Protein AF-0000000069867842 (afdb_homodimer)

Foldseek 3Di:
DLCQQPPPDPPDDDDDDWDFADDDDPGGDIDDDDDDPSCVSVVDDPPWDWDWDDDPNDIDIGTPPPPVPCPD/DLCAQPPPDPPDDDDDDWDFADDDDPGGDIDDDDDDPSCVSNPDDPPWDWDWDDDPNDIDIGTPPPPVPCPD

Secondary structure (DSSP, 8-state):
----S-SSS--PPEEEE-EEPPSS-SSPPEEEEEESTHHHHHT--TT-EEEEEEETTEEEEEE---------/----S-SSS--PPEEEE-EEPPSS-SSPPEEEEEESTHHHHHT--TT-EEEEEEETTEEEEEE---------

InterPro domains:
  IPR014944 Toxin SymE-like [PF08845] (13-62)

pLDDT: mean 78.85, std 20.95, range [30.34, 96.75]

Organism: Enterococcus faecalis (strain ATCC 700802 / V583) (NCBI:txid226185)

Radius of gyration: 16.34 Å; Cα contacts (8 Å, |Δi|>4): 268; chains: 2; bounding box: 43×44×39 Å

Nearest PDB structures (foldseek):
  1mvf-assembly2_D  TM=7.068E-01  e=7.364E-01  Escherichia coli
  2mru-assembly1_B  TM=6.173E-01  e=4.992E-01  Escherichia coli K-12
  2mrn-assembly1_B  TM=5.827E-01  e=4.110E-01  Escherichia coli K-12
  1yfb-assembly1_A  TM=7.130E-01  e=1.824E+00  Bacillus subtilis
  2mru-assembly1_A  TM=5.720E-01  e=1.824E+00  Escherichia coli K-12

Solvent-accessible surface area (backbone atoms only — not comparable to full-atom values): 8480 Å² total; per-residue (Å²): 122,80,69,50,62,61,90,92,51,74,77,66,65,43,78,45,64,29,32,72,36,85,72,93,50,96,62,65,34,32,21,43,77,48,72,34,65,62,42,46,48,43,67,44,43,64,72,38,44,29,36,38,36,83,50,98,56,27,38,39,39,36,70,46,70,67,69,74,68,63,73,119,121,80,69,49,61,62,89,93,53,74,77,65,65,42,76,46,64,28,32,73,36,86,73,93,49,97,62,65,34,33,20,42,76,47,71,34,66,62,41,44,48,42,66,46,44,65,72,38,45,28,36,39,35,82,51,97,55,27,40,39,38,35,68,46,69,68,67,76,68,65,76,119

Sequence (144 aa):
MPAGCGKGGRMDNRKLTVCYGHGNYKQAPTQIVLQGKWLEQAGFSVGDKITVKCQQGQLTITKNETGNDSEKMPAGCGKGGRMDNRKLTVCYGHGNYKQAPTQIVLQGKWLEQAGFSVGDKITVKCQQGQLTITKNETGNDSEK

Structure (mmCIF, N/CA/C/O backbone):
data_AF-0000000069867842-model_v1
#
loop_
_entity.id
_entity.type
_entity.pdbx_description
1 polymer 'Toxin SymE-like domain-containing protein'
#
loop_
_atom_site.group_PDB
_atom_site.id
_atom_site.type_symbol
_atom_site.label_atom_id
_atom_site.label_alt_id
_atom_site.label_comp_id
_atom_site.label_asym_id
_atom_site.label_entity_id
_atom_site.label_seq_id
_atom_site.pdbx_PDB_ins_code
_atom_site.Cartn_x
_atom_site.Cartn_y
_atom_site.Cartn_z
_atom_site.occupancy
_atom_site.B_iso_or_equiv
_atom_site.auth_seq_id
_atom_site.auth_comp_id
_atom_site.auth_asym_id
_atom_site.auth_atom_id
_atom_site.pdbx_PDB_model_num
ATOM 1 N N . MET A 1 1 ? -6.648 -15.945 -19.766 1 33.66 1 MET A N 1
ATOM 2 C CA . MET A 1 1 ? -7.254 -14.641 -19.531 1 33.66 1 MET A CA 1
ATOM 3 C C . MET A 1 1 ? -6.934 -14.133 -18.125 1 33.66 1 MET A C 1
ATOM 5 O O . MET A 1 1 ? -6.906 -14.914 -17.172 1 33.66 1 MET A O 1
ATOM 9 N N . PRO A 1 2 ? -6.059 -13.234 -17.891 1 39.78 2 PRO A N 1
ATOM 10 C CA . PRO A 1 2 ? -5.84 -12.812 -16.5 1 39.78 2 PRO A CA 1
ATOM 11 C C . PRO A 1 2 ? -7.129 -12.773 -15.688 1 39.78 2 PRO A C 1
ATOM 13 O O . PRO A 1 2 ? -8.164 -12.305 -16.188 1 39.78 2 PRO A O 1
ATOM 16 N N . ALA A 1 3 ? -7.562 -13.828 -15.023 1 41.59 3 ALA A N 1
ATOM 17 C CA . ALA A 1 3 ? -8.781 -13.703 -14.227 1 41.59 3 ALA A CA 1
ATOM 18 C C . ALA A 1 3 ? -8.891 -12.312 -13.609 1 41.59 3 ALA A C 1
ATOM 20 O O . ALA A 1 3 ? -8.016 -11.883 -12.859 1 41.59 3 ALA A O 1
ATOM 21 N N . GLY A 1 4 ? -9.008 -11.219 -14.484 1 41.09 4 GLY A N 1
ATOM 22 C CA . GLY A 1 4 ? -9.328 -9.945 -13.867 1 41.09 4 GLY A CA 1
ATOM 23 C C . GLY A 1 4 ? -9.82 -10.07 -12.438 1 41.09 4 GLY A C 1
ATOM 24 O O . GLY A 1 4 ? -10.039 -11.188 -11.945 1 41.09 4 GLY A O 1
ATOM 25 N N . CYS A 1 5 ? -9.758 -8.953 -11.617 1 48.03 5 CYS A N 1
ATOM 26 C CA . CYS A 1 5 ? -10.516 -9.109 -10.375 1 48.03 5 CYS A CA 1
ATOM 27 C C . CYS A 1 5 ? -11.68 -10.078 -10.562 1 48.03 5 CYS A C 1
ATOM 29 O O . CYS A 1 5 ? -12.18 -10.25 -11.68 1 48.03 5 CYS A O 1
ATOM 31 N N . GLY A 1 6 ? -11.812 -11.281 -9.906 1 42.97 6 GLY A N 1
ATOM 32 C CA . GLY A 1 6 ? -12.844 -12.305 -9.992 1 42.97 6 GLY A CA 1
ATOM 33 C C . GLY A 1 6 ? -14.062 -11.852 -10.773 1 42.97 6 GLY A C 1
ATOM 34 O O . GLY A 1 6 ? -14.297 -10.656 -10.93 1 42.97 6 GLY A O 1
ATOM 35 N N . LYS A 1 7 ? -14.836 -12.711 -11.891 1 44.44 7 LYS A N 1
ATOM 36 C CA . LYS A 1 7 ? -16.141 -12.555 -12.539 1 44.44 7 LYS A CA 1
ATOM 37 C C . LYS A 1 7 ? -17.031 -11.617 -11.734 1 44.44 7 LYS A C 1
ATOM 39 O O . LYS A 1 7 ? -17.453 -10.578 -12.234 1 44.44 7 LYS A O 1
ATOM 44 N N . GLY A 1 8 ? -18.188 -12.125 -11.102 1 44.44 8 GLY A N 1
ATOM 45 C CA . GLY A 1 8 ? -19.297 -11.438 -10.453 1 44.44 8 GLY A CA 1
ATOM 46 C C . GLY A 1 8 ? -18.844 -10.406 -9.438 1 44.44 8 GLY A C 1
ATOM 47 O O . GLY A 1 8 ? -19.656 -9.867 -8.68 1 44.44 8 GLY A O 1
ATOM 48 N N . GLY A 1 9 ? -17.656 -10.438 -8.898 1 46.94 9 GLY A N 1
ATOM 49 C CA . GLY A 1 9 ? -17.297 -9.75 -7.668 1 46.94 9 GLY A CA 1
ATOM 50 C C . GLY A 1 9 ? -16.906 -8.305 -7.887 1 46.94 9 GLY A C 1
ATOM 51 O O . GLY A 1 9 ? -16.094 -8 -8.766 1 46.94 9 GLY A O 1
ATOM 52 N N . ARG A 1 10 ? -17.734 -7.41 -7.863 1 50.22 10 ARG A N 1
ATOM 53 C CA . ARG A 1 10 ? -17.531 -5.969 -7.801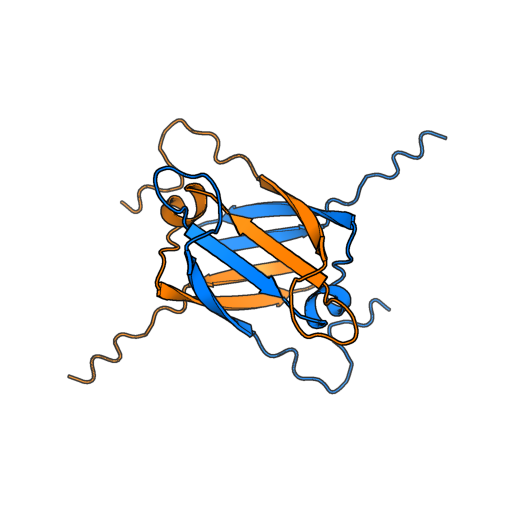 1 50.22 10 ARG A CA 1
ATOM 54 C C . ARG A 1 10 ? -16.188 -5.629 -7.18 1 50.22 10 ARG A C 1
ATOM 56 O O . ARG A 1 10 ? -15.906 -6.016 -6.039 1 50.22 10 ARG A O 1
ATOM 63 N N . MET A 1 11 ? -15.156 -5.719 -8.062 1 61.38 11 MET A N 1
ATOM 64 C CA . MET A 1 11 ? -13.883 -5.25 -7.52 1 61.38 11 MET A CA 1
ATOM 65 C C . MET A 1 11 ? -14.062 -3.934 -6.77 1 61.38 11 MET A C 1
ATOM 67 O O . MET A 1 11 ? -14.258 -2.885 -7.387 1 61.38 11 MET A O 1
ATOM 71 N N . ASP A 1 12 ? -14.672 -4.016 -5.629 1 73.81 12 ASP A N 1
ATOM 72 C CA . ASP A 1 12 ? -14.883 -2.828 -4.805 1 73.81 12 ASP A CA 1
ATOM 73 C C . ASP A 1 12 ? -13.562 -2.266 -4.297 1 73.81 12 ASP A C 1
ATOM 75 O O . ASP A 1 12 ? -12.602 -3.012 -4.098 1 73.81 12 ASP A O 1
ATOM 79 N N . ASN A 1 13 ? -13.352 -1.04 -4.559 1 87.75 13 ASN A N 1
ATOM 80 C CA . ASN A 1 13 ? -12.266 -0.28 -3.947 1 87.75 13 ASN A CA 1
ATOM 81 C C . ASN A 1 13 ? -12.203 -0.506 -2.439 1 87.75 13 ASN A C 1
ATOM 83 O O . ASN A 1 13 ? -13.234 -0.672 -1.788 1 87.75 13 ASN A O 1
ATOM 87 N N . ARG A 1 14 ? -11.039 -0.677 -2.066 1 91.62 14 ARG A N 1
ATOM 88 C CA . ARG A 1 14 ? -10.867 -0.848 -0.629 1 91.62 14 ARG A CA 1
ATOM 89 C C . ARG A 1 14 ? -10.5 0.474 0.039 1 91.62 14 ARG A C 1
ATOM 91 O O . ARG A 1 14 ? -9.734 1.265 -0.514 1 91.62 14 ARG A O 1
ATOM 98 N N . LYS A 1 15 ? -11.188 0.689 1.215 1 93.88 15 LYS A N 1
ATOM 99 C CA . LYS A 1 15 ? -10.867 1.872 2.008 1 93.88 15 LYS A CA 1
ATOM 100 C C . LYS A 1 15 ? -10.031 1.505 3.229 1 93.88 15 LYS A C 1
ATOM 102 O O . LYS A 1 15 ? -10.328 0.533 3.926 1 93.88 15 LYS A O 1
ATOM 107 N N . LEU A 1 16 ? -8.961 2.264 3.324 1 95.06 16 LEU A N 1
ATOM 108 C CA . LEU A 1 16 ? -8.047 2.035 4.445 1 95.06 16 LEU A CA 1
ATOM 109 C C . LEU A 1 16 ? -7.711 3.346 5.145 1 95.06 16 LEU A C 1
ATOM 111 O O . LEU A 1 16 ? -7.941 4.426 4.594 1 95.06 16 LEU A O 1
ATOM 115 N N . THR A 1 17 ? -7.32 3.182 6.434 1 96.38 17 THR A N 1
ATOM 116 C CA . THR A 1 17 ? -6.84 4.328 7.199 1 96.38 17 THR A CA 1
ATOM 117 C C . THR A 1 17 ? -5.328 4.254 7.395 1 96.38 17 THR A C 1
ATOM 119 O O . THR A 1 17 ? -4.797 3.211 7.781 1 96.38 17 THR A O 1
ATOM 122 N N . VAL A 1 18 ? -4.738 5.305 7.074 1 96.56 18 VAL A N 1
ATOM 123 C CA . VAL A 1 18 ? -3.299 5.387 7.289 1 96.56 18 VAL A CA 1
ATOM 124 C C . VAL A 1 18 ? -2.994 5.316 8.781 1 96.56 18 VAL A C 1
ATOM 126 O O . VAL A 1 18 ? -3.654 5.977 9.586 1 96.56 18 VAL A O 1
ATOM 129 N N . CYS A 1 19 ? -1.977 4.484 9.117 1 96.75 19 CYS A N 1
ATOM 130 C CA . CYS A 1 19 ? -1.651 4.273 10.523 1 96.75 19 CYS A CA 1
ATOM 131 C C . CYS A 1 19 ? -0.172 4.531 10.789 1 96.75 19 CYS A C 1
ATOM 133 O O . CYS A 1 19 ? 0.579 4.859 9.867 1 96.75 19 CYS A O 1
ATOM 135 N N . TYR A 1 20 ? 0.107 4.391 12.117 1 94.38 20 TYR A N 1
ATOM 136 C CA . TYR A 1 20 ? 1.505 4.492 12.523 1 94.38 20 TYR A CA 1
ATOM 137 C C . TYR A 1 20 ? 2.24 3.18 12.273 1 94.38 20 TYR A C 1
ATOM 139 O O . TYR A 1 20 ? 1.697 2.102 12.523 1 94.38 20 TYR A O 1
ATOM 147 N N . GLY A 1 21 ? 3.383 3.285 11.609 1 91.81 21 GLY A N 1
ATOM 148 C CA . GLY A 1 21 ? 4.223 2.104 11.492 1 91.81 21 GLY A CA 1
ATOM 149 C C . GLY A 1 21 ? 4.762 1.619 12.82 1 91.81 21 GLY A C 1
ATOM 150 O O . GLY A 1 21 ? 4.715 2.346 13.812 1 91.81 21 GLY A O 1
ATOM 151 N N . HIS A 1 22 ? 4.984 0.261 12.789 1 82.56 22 HIS A N 1
ATOM 152 C CA . HIS A 1 22 ? 5.59 -0.38 13.953 1 82.56 22 HIS A CA 1
ATOM 153 C C . HIS A 1 22 ? 7.086 -0.59 13.742 1 82.56 22 HIS A C 1
ATOM 155 O O . HIS A 1 22 ? 7.535 -0.833 12.625 1 82.56 22 HIS A O 1
ATOM 161 N N . GLY A 1 23 ? 7.887 -0.211 14.695 1 78.56 23 GLY A N 1
ATOM 162 C CA . GLY A 1 23 ? 9.32 -0.453 14.617 1 78.56 23 GLY A CA 1
ATOM 163 C C . GLY A 1 23 ? 10.109 0.339 15.633 1 78.56 23 GLY A C 1
ATOM 164 O O . GLY A 1 23 ? 9.547 0.863 16.594 1 78.56 23 GLY A O 1
ATOM 165 N N . ASN A 1 24 ? 11.43 0.201 15.32 1 79.56 24 ASN A N 1
ATOM 166 C CA . ASN A 1 24 ? 12.383 0.864 16.203 1 79.56 24 ASN A CA 1
ATOM 167 C C . ASN A 1 24 ? 12.672 2.289 15.75 1 79.56 24 ASN A C 1
ATOM 169 O O . ASN A 1 24 ? 13.836 2.688 15.648 1 79.56 24 ASN A O 1
ATOM 173 N N . TYR A 1 25 ? 11.594 2.883 15.312 1 75.62 25 TYR A N 1
ATOM 174 C CA . TYR A 1 25 ? 11.828 4.246 14.852 1 75.62 25 TYR A CA 1
ATOM 175 C C . TYR A 1 25 ? 11.664 5.246 15.984 1 75.62 25 TYR A C 1
ATOM 177 O O . TYR A 1 25 ? 10.914 5 16.938 1 75.62 25 TYR A O 1
ATOM 185 N N . LYS A 1 26 ? 12.594 6.266 16.094 1 82.31 26 LYS A N 1
ATOM 186 C CA . LYS A 1 26 ? 12.406 7.355 17.047 1 82.31 26 LYS A CA 1
ATOM 187 C C . LYS A 1 26 ? 10.992 7.93 16.938 1 82.31 26 LYS A C 1
ATOM 189 O O . LYS A 1 26 ? 10.336 8.156 17.969 1 82.31 26 LYS A O 1
ATOM 194 N N . GLN A 1 27 ? 10.57 8.211 15.789 1 86.38 27 GLN A N 1
ATOM 195 C CA . GLN A 1 27 ? 9.203 8.609 15.469 1 86.38 27 GLN A CA 1
ATOM 196 C C . GLN A 1 27 ? 8.531 7.586 14.562 1 86.38 27 GLN A C 1
ATOM 198 O O . GLN A 1 27 ? 9.109 7.16 13.562 1 86.38 27 GLN A O 1
ATOM 203 N N . ALA A 1 28 ? 7.449 7.086 15.125 1 88.12 28 ALA A N 1
ATOM 204 C CA . ALA A 1 28 ? 6.727 6.086 14.336 1 88.12 28 ALA A CA 1
ATOM 205 C C . ALA A 1 28 ? 6.406 6.617 12.938 1 88.12 28 ALA A C 1
ATOM 207 O O . ALA A 1 28 ? 5.746 7.652 12.797 1 88.12 28 ALA A O 1
ATOM 208 N N . PRO A 1 29 ? 6.938 6.027 11.938 1 90.5 29 PRO A N 1
ATOM 209 C CA . PRO A 1 29 ? 6.684 6.508 10.578 1 90.5 29 PRO A CA 1
ATOM 210 C C . PRO A 1 29 ? 5.258 6.227 10.109 1 90.5 29 PRO A C 1
ATOM 212 O O . PRO A 1 29 ? 4.543 5.441 10.734 1 90.5 29 PRO A O 1
ATOM 215 N N . THR A 1 30 ? 4.816 7.016 9.086 1 94.56 30 THR A N 1
ATOM 216 C CA . THR A 1 30 ? 3.541 6.758 8.43 1 94.56 30 THR A CA 1
ATOM 217 C C . THR A 1 30 ? 3.557 5.402 7.73 1 94.56 30 THR A C 1
ATOM 219 O O . THR A 1 30 ? 4.547 5.039 7.09 1 94.56 30 THR A O 1
ATOM 222 N N . GLN A 1 31 ? 2.451 4.645 7.953 1 95.44 31 GLN A N 1
ATOM 223 C CA . GLN A 1 31 ? 2.404 3.291 7.406 1 95.44 31 GLN A CA 1
ATOM 224 C C . GLN A 1 31 ? 1.063 3.016 6.734 1 95.44 31 GLN A C 1
ATOM 226 O O . GLN A 1 31 ? 0.01 3.371 7.27 1 95.44 31 GLN A O 1
ATOM 231 N N . ILE A 1 32 ? 1.08 2.41 5.543 1 96.5 32 ILE A N 1
ATOM 232 C CA . ILE A 1 32 ? -0.109 1.915 4.855 1 96.5 32 ILE A CA 1
ATOM 233 C C . ILE A 1 32 ? -0.024 0.398 4.707 1 96.5 32 ILE A C 1
ATOM 235 O O . ILE A 1 32 ? 0.923 -0.122 4.113 1 96.5 32 ILE A O 1
ATOM 239 N N . VAL A 1 33 ? -0.974 -0.299 5.227 1 95.19 33 VAL A N 1
ATOM 240 C CA . VAL A 1 33 ? -0.962 -1.758 5.195 1 95.19 33 VAL A CA 1
ATOM 241 C C . VAL A 1 33 ? -2.096 -2.268 4.309 1 95.19 33 VAL A C 1
ATOM 243 O O . VAL A 1 33 ? -3.271 -2.119 4.645 1 95.19 33 VAL A O 1
ATOM 246 N N . LEU A 1 34 ? -1.673 -2.83 3.184 1 95 34 LEU A N 1
ATOM 247 C CA . LEU A 1 34 ? -2.629 -3.508 2.314 1 95 34 LEU A CA 1
ATOM 248 C C . LEU A 1 34 ? -2.652 -5.004 2.598 1 95 34 LEU A C 1
ATOM 250 O O . LEU A 1 34 ? -1.639 -5.688 2.436 1 95 34 LEU A O 1
ATOM 254 N N . GLN A 1 35 ? -3.777 -5.434 3.133 1 93.12 35 GLN A N 1
ATOM 255 C CA . GLN A 1 35 ? -3.908 -6.84 3.496 1 93.12 35 GLN A CA 1
ATOM 256 C C . GLN A 1 35 ? -5.23 -7.418 2.998 1 93.12 35 GLN A C 1
ATOM 258 O O . GLN A 1 35 ? -6.297 -6.867 3.279 1 93.12 35 GLN A O 1
ATOM 263 N N . GLY A 1 36 ? -5.109 -8.461 2.236 1 90.75 36 GLY A N 1
ATOM 264 C CA . GLY A 1 36 ? -6.301 -9.141 1.742 1 90.75 36 GLY A CA 1
ATOM 265 C C . GLY A 1 36 ? -6.008 -10.117 0.618 1 90.75 36 GLY A C 1
ATOM 266 O O . GLY A 1 36 ? -4.965 -10.023 -0.036 1 90.75 36 GLY A O 1
ATOM 267 N N . LYS A 1 37 ? -6.914 -11 0.466 1 87.06 37 LYS A N 1
ATOM 268 C CA . LYS A 1 37 ? -6.789 -11.977 -0.613 1 87.06 37 LYS A CA 1
ATOM 269 C C . LYS A 1 37 ? -6.895 -11.305 -1.979 1 87.06 37 LYS A C 1
ATOM 271 O O . LYS A 1 37 ? -6.402 -11.836 -2.977 1 87.06 37 LYS A O 1
ATOM 276 N N . TRP A 1 38 ? -7.457 -10.133 -1.909 1 89.56 38 TRP A N 1
ATOM 277 C CA . TRP A 1 38 ? -7.656 -9.383 -3.145 1 89.56 38 TRP A CA 1
ATOM 278 C C . TRP A 1 38 ? -6.32 -9.008 -3.777 1 89.56 38 TRP A C 1
ATOM 280 O O . TRP A 1 38 ? -6.234 -8.82 -4.992 1 89.56 38 TRP A O 1
ATOM 290 N N . LEU A 1 39 ? -5.301 -8.945 -3.027 1 92.94 39 LEU A N 1
ATOM 291 C CA . LEU A 1 39 ? -3.971 -8.648 -3.553 1 92.94 39 LEU A CA 1
ATOM 292 C C . LEU A 1 39 ? -3.504 -9.75 -4.5 1 92.94 39 LEU A C 1
ATOM 294 O O . LEU A 1 39 ? -2.971 -9.461 -5.574 1 92.94 39 LEU A O 1
ATOM 298 N N . GLU A 1 40 ? -3.775 -10.984 -4.117 1 89.94 40 GLU A N 1
ATOM 299 C CA . GLU A 1 40 ? -3.43 -12.117 -4.969 1 89.94 40 GLU A CA 1
ATOM 300 C C . GLU A 1 40 ? -4.23 -12.102 -6.27 1 89.94 40 GLU A C 1
ATOM 302 O O . GLU A 1 40 ? -3.697 -12.414 -7.336 1 89.94 40 GLU A O 1
ATOM 307 N N . GLN A 1 41 ? -5.434 -11.695 -6.059 1 86.88 41 GLN A N 1
ATOM 308 C CA . GLN A 1 41 ? -6.293 -11.609 -7.23 1 86.88 41 GLN A CA 1
ATOM 309 C C . GLN A 1 41 ? -5.809 -10.531 -8.195 1 86.88 41 GLN A C 1
ATOM 311 O O . GLN A 1 41 ? -5.949 -10.672 -9.414 1 86.88 41 GLN A O 1
ATOM 316 N N . ALA A 1 42 ? -5.25 -9.477 -7.633 1 88.5 42 ALA A N 1
ATOM 317 C CA . ALA A 1 42 ? -4.688 -8.406 -8.445 1 88.5 42 ALA A CA 1
ATOM 318 C C . ALA A 1 42 ? -3.369 -8.836 -9.086 1 88.5 42 ALA A C 1
ATOM 320 O O . ALA A 1 42 ? -2.857 -8.164 -9.984 1 88.5 42 ALA A O 1
ATOM 321 N N . GLY A 1 43 ? -2.744 -9.891 -8.617 1 89.94 43 GLY A N 1
ATOM 322 C CA . GLY A 1 43 ? -1.51 -10.414 -9.188 1 89.94 43 GLY A CA 1
ATOM 323 C C . GLY A 1 43 ? -0.33 -10.312 -8.234 1 89.94 43 GLY A C 1
ATOM 324 O O . GLY A 1 43 ? 0.803 -10.617 -8.609 1 89.94 43 GLY A O 1
ATOM 325 N N . PHE A 1 44 ? -0.658 -9.898 -7.102 1 94.12 44 PHE A N 1
ATOM 326 C CA . PHE A 1 44 ? 0.403 -9.734 -6.117 1 94.12 44 PHE A CA 1
ATOM 327 C C . PHE A 1 44 ? 0.486 -10.961 -5.207 1 94.12 44 PHE A C 1
ATOM 329 O O . PHE A 1 44 ? -0.422 -11.211 -4.414 1 94.12 44 PHE A O 1
ATOM 336 N N . SER A 1 45 ? 1.534 -11.617 -5.301 1 93.06 45 SER A N 1
ATOM 337 C CA . SER A 1 45 ? 1.765 -12.797 -4.477 1 93.06 45 SER A CA 1
ATOM 338 C C . SER A 1 45 ? 2.934 -12.586 -3.52 1 93.06 45 SER A C 1
ATOM 340 O O . SER A 1 45 ? 3.836 -11.797 -3.801 1 93.06 45 SER A O 1
ATOM 342 N N . VAL A 1 46 ? 2.848 -13.312 -2.459 1 94.31 46 VAL A N 1
ATOM 343 C CA . VAL A 1 46 ? 3.914 -13.242 -1.467 1 94.31 46 VAL A CA 1
ATOM 344 C C . VAL A 1 46 ? 5.254 -13.57 -2.121 1 94.31 46 VAL A C 1
ATOM 346 O O . VAL A 1 46 ? 5.371 -14.57 -2.84 1 94.31 46 VAL A O 1
ATOM 349 N N . GLY A 1 47 ? 6.277 -12.766 -1.837 1 95.12 47 GLY A N 1
ATOM 350 C CA . GLY A 1 47 ? 7.594 -12.969 -2.424 1 95.12 47 GLY A CA 1
ATOM 351 C C . GLY A 1 47 ? 7.824 -12.148 -3.678 1 95.12 47 GLY A C 1
ATOM 352 O O . GLY A 1 47 ? 8.961 -12.023 -4.141 1 95.12 47 GLY A O 1
ATOM 353 N N . ASP A 1 48 ? 6.816 -11.57 -4.242 1 94.31 48 ASP A N 1
ATOM 354 C CA . ASP A 1 48 ? 6.922 -10.758 -5.449 1 94.31 48 ASP A CA 1
ATOM 355 C C . ASP A 1 48 ? 7.52 -9.383 -5.137 1 94.31 48 ASP A C 1
ATOM 357 O O . ASP A 1 48 ? 7.211 -8.789 -4.102 1 94.31 48 ASP A O 1
ATOM 361 N N . LYS A 1 49 ? 8.336 -8.992 -6.082 1 96.12 49 LYS A N 1
ATOM 362 C CA . LYS A 1 49 ? 8.867 -7.641 -5.973 1 96.12 49 LYS A CA 1
ATOM 363 C C . LYS A 1 49 ? 7.953 -6.629 -6.656 1 96.12 49 LYS A C 1
ATOM 365 O O . LYS A 1 49 ? 7.527 -6.84 -7.797 1 96.12 49 LYS A O 1
ATOM 370 N N . ILE A 1 50 ? 7.695 -5.594 -5.859 1 96.06 50 ILE A N 1
ATOM 371 C CA . ILE A 1 50 ? 6.812 -4.57 -6.41 1 96.06 50 ILE A CA 1
ATOM 372 C C . ILE A 1 50 ? 7.492 -3.205 -6.336 1 96.06 50 ILE A C 1
ATOM 374 O O . ILE A 1 50 ? 8.359 -2.982 -5.492 1 96.06 50 ILE A O 1
ATOM 378 N N . THR A 1 51 ? 7.113 -2.363 -7.27 1 95.25 51 THR A N 1
ATOM 379 C CA . THR A 1 51 ? 7.602 -0.99 -7.324 1 95.25 51 THR A CA 1
ATOM 380 C C . THR A 1 51 ? 6.484 -0.006 -6.984 1 95.25 51 THR A C 1
ATOM 382 O O . THR A 1 51 ? 5.383 -0.099 -7.523 1 95.25 51 THR A O 1
ATOM 385 N N . VAL A 1 52 ? 6.758 0.872 -5.984 1 95.38 52 VAL A N 1
ATOM 386 C CA . VAL A 1 52 ? 5.793 1.888 -5.578 1 95.38 52 VAL A CA 1
ATOM 387 C C . VAL A 1 52 ? 6.215 3.25 -6.121 1 95.38 52 VAL A C 1
ATOM 389 O O . VAL A 1 52 ? 7.32 3.721 -5.844 1 95.38 52 VAL A O 1
ATOM 392 N N . LYS A 1 53 ? 5.312 3.846 -6.953 1 92.44 53 LYS A N 1
ATOM 393 C CA . LYS A 1 53 ? 5.559 5.156 -7.543 1 92.44 53 LYS A CA 1
ATOM 394 C C . LYS A 1 53 ? 4.602 6.203 -6.977 1 92.44 53 LYS A C 1
ATOM 396 O O . LYS A 1 53 ? 3.414 5.93 -6.793 1 92.44 53 LYS A O 1
ATOM 401 N N . CYS A 1 54 ? 5.176 7.281 -6.625 1 90.06 54 CYS A N 1
ATOM 402 C CA . CYS A 1 54 ? 4.359 8.414 -6.195 1 90.06 54 CYS A CA 1
ATOM 403 C C . CYS A 1 54 ? 4.109 9.375 -7.348 1 90.06 54 CYS A C 1
ATOM 405 O O . CYS A 1 54 ? 5.059 9.922 -7.922 1 90.06 54 CYS A O 1
ATOM 407 N N . GLN A 1 55 ? 2.777 9.469 -7.77 1 83.62 55 GLN A N 1
ATOM 408 C CA . GLN A 1 55 ? 2.412 10.367 -8.859 1 83.62 55 GLN A CA 1
ATOM 409 C C . GLN A 1 55 ? 1.354 11.367 -8.414 1 83.62 55 GLN A C 1
ATOM 411 O O . GLN A 1 55 ? 0.219 10.992 -8.117 1 83.62 55 GLN A O 1
ATOM 416 N N . GLN A 1 56 ? 1.716 12.617 -8.477 1 81.19 56 GLN A N 1
ATOM 417 C CA . GLN A 1 56 ? 0.765 13.695 -8.211 1 81.19 56 GLN A CA 1
ATOM 418 C C . GLN A 1 56 ? -0.046 13.414 -6.949 1 81.19 56 GLN A C 1
ATOM 420 O O . GLN A 1 56 ? -1.273 13.523 -6.957 1 81.19 56 GLN A O 1
ATOM 425 N N . GLY A 1 57 ? 0.462 12.875 -5.941 1 83.5 57 GLY A N 1
ATOM 426 C CA . GLY A 1 57 ? -0.216 12.672 -4.672 1 83.5 57 GLY A CA 1
ATOM 427 C C . GLY A 1 57 ? -0.919 11.328 -4.582 1 83.5 57 GLY A C 1
ATOM 428 O O . GLY A 1 57 ? -1.778 11.133 -3.721 1 83.5 57 GLY A O 1
ATOM 429 N N . GLN A 1 58 ? -0.705 10.523 -5.578 1 91.94 58 GLN A N 1
ATOM 430 C CA . GLN A 1 58 ? -1.251 9.164 -5.598 1 91.94 58 GLN A CA 1
ATOM 431 C C . GLN A 1 58 ? -0.137 8.125 -5.645 1 91.94 58 GLN A C 1
ATOM 433 O O . GLN A 1 58 ? 0.93 8.375 -6.211 1 91.94 58 GLN A O 1
ATOM 438 N N . LEU A 1 59 ? -0.391 6.965 -5.02 1 95.25 59 LEU A N 1
ATOM 439 C CA . LEU A 1 59 ? 0.576 5.871 -5.059 1 95.25 59 LEU A CA 1
ATOM 440 C C . LEU A 1 59 ? 0.156 4.809 -6.066 1 95.25 59 LEU A C 1
ATOM 442 O O . LEU A 1 59 ? -0.994 4.363 -6.062 1 95.25 59 LEU A O 1
ATOM 446 N N . THR A 1 60 ? 1.106 4.531 -6.949 1 95 60 THR A N 1
ATOM 447 C CA . THR A 1 60 ? 0.895 3.457 -7.914 1 95 60 THR A CA 1
ATOM 448 C C . THR A 1 60 ? 1.805 2.27 -7.605 1 95 60 THR A C 1
ATOM 450 O O . THR A 1 60 ? 3.031 2.4 -7.625 1 95 60 THR A O 1
ATOM 453 N N . ILE A 1 61 ? 1.217 1.139 -7.328 1 95.81 61 ILE A N 1
ATOM 454 C CA . ILE A 1 61 ? 1.98 -0.065 -7.016 1 95.81 61 ILE A CA 1
ATOM 455 C C . ILE A 1 61 ? 1.914 -1.036 -8.195 1 95.81 61 ILE A C 1
ATOM 457 O O . ILE A 1 61 ? 0.827 -1.407 -8.641 1 95.81 61 ILE A O 1
ATOM 461 N N . THR A 1 62 ? 3.143 -1.395 -8.734 1 94.75 62 THR A N 1
ATOM 462 C CA . THR A 1 62 ? 3.238 -2.318 -9.859 1 94.75 62 THR A CA 1
ATOM 463 C C . THR A 1 62 ? 4.215 -3.449 -9.547 1 94.75 62 THR A C 1
ATOM 465 O O . THR A 1 62 ? 5.16 -3.266 -8.781 1 94.75 62 THR A O 1
ATOM 468 N N . LYS A 1 63 ? 3.871 -4.598 -10.117 1 92.38 63 LYS A N 1
ATOM 469 C CA . LYS A 1 63 ? 4.777 -5.734 -9.969 1 92.38 63 LYS A CA 1
ATOM 470 C C . LYS A 1 63 ? 6.043 -5.539 -10.789 1 92.38 63 LYS A C 1
ATOM 472 O O . LYS A 1 63 ? 5.98 -5.109 -11.945 1 92.38 63 LYS A O 1
ATOM 477 N N . ASN A 1 64 ? 7.168 -5.723 -10.016 1 88.81 64 ASN A N 1
ATOM 478 C CA . ASN A 1 64 ? 8.43 -5.652 -10.742 1 88.81 64 ASN A CA 1
ATOM 479 C C . ASN A 1 64 ? 8.641 -6.875 -11.625 1 88.81 64 ASN A C 1
ATOM 481 O O . ASN A 1 64 ? 8.656 -8.008 -11.133 1 88.81 64 ASN A O 1
ATOM 485 N N . GLU A 1 65 ? 8.102 -6.898 -12.758 1 70.94 65 GLU A N 1
ATOM 486 C CA . GLU A 1 65 ? 8.375 -8.031 -13.641 1 70.94 65 GLU A CA 1
ATOM 487 C C . GLU A 1 65 ? 9.867 -8.367 -13.656 1 70.94 65 GLU A C 1
ATOM 489 O O . GLU A 1 65 ? 10.711 -7.473 -13.75 1 70.94 65 GLU A O 1
ATOM 494 N N . THR A 1 66 ? 10.25 -9.047 -12.516 1 60.66 66 THR A N 1
ATOM 495 C CA . THR A 1 66 ? 11.617 -9.523 -12.711 1 60.66 66 THR A CA 1
ATOM 496 C C . THR A 1 66 ? 11.859 -9.883 -14.18 1 60.66 66 THR A C 1
ATOM 498 O O . THR A 1 66 ? 11.047 -10.594 -14.789 1 60.66 66 THR A O 1
ATOM 501 N N . GLY A 1 67 ? 12.172 -9.023 -15.008 1 50.28 67 GLY A N 1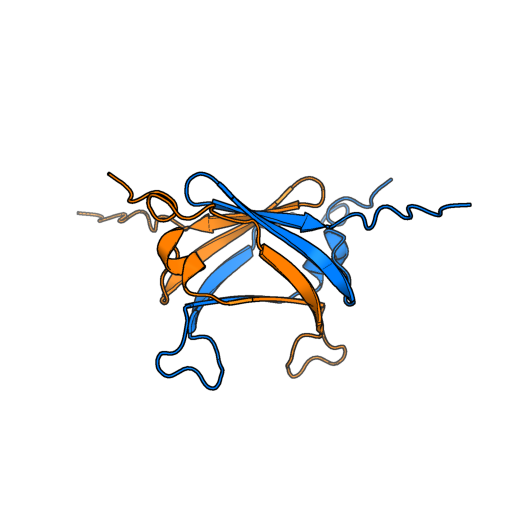
ATOM 502 C CA . GLY A 1 67 ? 12.75 -9.57 -16.234 1 50.28 67 GLY A CA 1
ATOM 503 C C . GLY A 1 67 ? 13.359 -10.945 -16.031 1 50.28 67 GLY A C 1
ATOM 504 O O . GLY A 1 67 ? 14.211 -11.141 -15.164 1 50.28 67 GLY A O 1
ATOM 505 N N . ASN A 1 68 ? 12.633 -12.055 -15.844 1 44.25 68 ASN A N 1
ATOM 506 C CA . ASN A 1 68 ? 13.438 -13.172 -16.312 1 44.25 68 ASN A CA 1
ATOM 507 C C . ASN A 1 68 ? 14.414 -12.742 -17.406 1 44.25 68 ASN A C 1
ATOM 509 O O . ASN A 1 68 ? 14.016 -12.555 -18.562 1 44.25 68 ASN A O 1
ATOM 513 N N . ASP A 1 69 ? 15.219 -11.742 -17.281 1 42.22 69 ASP A N 1
ATOM 514 C CA . ASP A 1 69 ? 16.422 -11.992 -18.094 1 42.22 69 ASP A CA 1
ATOM 515 C C . ASP A 1 69 ? 16.844 -13.453 -18 1 42.22 69 ASP A C 1
ATOM 517 O O . ASP A 1 69 ? 17.453 -13.867 -17.016 1 42.22 69 ASP A O 1
ATOM 521 N N . SER A 1 70 ? 16.016 -14.375 -17.969 1 39.91 70 SER A N 1
ATOM 522 C CA . SER A 1 70 ? 16.531 -15.633 -18.484 1 39.91 70 SER A CA 1
ATOM 523 C C . SER A 1 70 ? 17.672 -15.398 -19.453 1 39.91 70 SER A C 1
ATOM 525 O O . SER A 1 70 ? 17.453 -14.969 -20.594 1 39.91 70 SER A O 1
ATOM 527 N N . GLU A 1 71 ? 18.609 -14.641 -19.078 1 38.91 71 GLU A N 1
ATOM 528 C CA . GLU A 1 71 ? 19.812 -14.984 -19.844 1 38.91 71 GLU A CA 1
ATOM 529 C C . GLU A 1 71 ? 19.875 -16.484 -20.125 1 38.91 71 GLU A C 1
ATOM 531 O O . GLU A 1 71 ? 20 -17.281 -19.188 1 38.91 71 GLU A O 1
ATOM 536 N N . LYS A 1 72 ? 19.094 -16.984 -20.969 1 30.86 72 LYS A N 1
ATOM 537 C CA . LYS A 1 72 ? 19.656 -18.109 -21.703 1 30.86 72 LYS A CA 1
ATOM 538 C C . LYS A 1 72 ? 21.109 -17.828 -22.078 1 30.86 72 LYS A C 1
ATOM 540 O O . LYS A 1 72 ? 21.438 -16.766 -22.609 1 30.86 72 LYS A O 1
ATOM 545 N N . MET B 1 1 ? 2.15 25.812 -2.688 1 32.47 1 MET B N 1
ATOM 546 C CA . MET B 1 1 ? 2.635 24.891 -3.707 1 32.47 1 MET B CA 1
ATOM 547 C C . MET B 1 1 ? 2.736 23.469 -3.152 1 32.47 1 MET B C 1
ATOM 549 O O . MET B 1 1 ? 3.148 23.281 -2.006 1 32.47 1 MET B O 1
ATOM 553 N N . PRO B 1 2 ? 1.861 22.578 -3.361 1 38.78 2 PRO B N 1
ATOM 554 C CA . PRO B 1 2 ? 2.059 21.25 -2.805 1 38.78 2 PRO B CA 1
ATOM 555 C C . PRO B 1 2 ? 3.523 20.812 -2.811 1 38.78 2 PRO B C 1
ATOM 557 O O . PRO B 1 2 ? 4.223 21.016 -3.809 1 38.78 2 PRO B O 1
ATOM 560 N N . ALA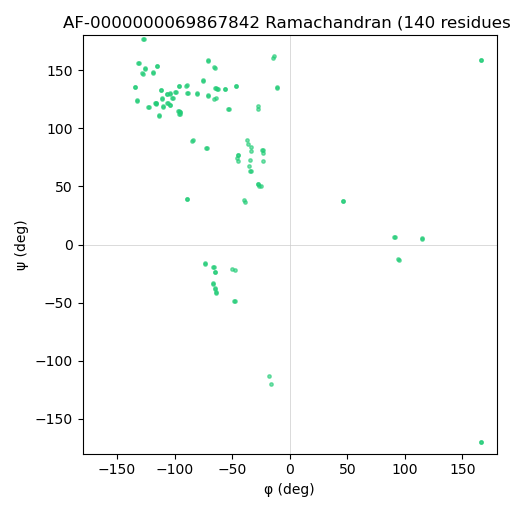 B 1 3 ? 4.34 21.125 -1.82 1 40.5 3 ALA B N 1
ATOM 561 C CA . ALA B 1 3 ? 5.723 20.641 -1.872 1 40.5 3 ALA B CA 1
ATOM 562 C C . ALA B 1 3 ? 5.805 19.281 -2.541 1 40.5 3 ALA B C 1
ATOM 564 O O . ALA B 1 3 ? 5.176 18.312 -2.086 1 40.5 3 ALA B O 1
ATOM 565 N N . GLY B 1 4 ? 5.418 19.188 -3.895 1 40.62 4 GLY B N 1
ATOM 566 C CA . GLY B 1 4 ? 5.707 17.938 -4.57 1 40.62 4 GLY B CA 1
ATOM 567 C C . GLY B 1 4 ? 6.668 17.047 -3.801 1 40.62 4 GLY B C 1
ATOM 568 O O . GLY B 1 4 ? 7.238 17.484 -2.795 1 40.62 4 GLY B O 1
ATOM 569 N N . CYS B 1 5 ? 6.715 15.711 -4.145 1 47.59 5 CYS B N 1
ATOM 570 C CA . CYS B 1 5 ? 7.855 15.016 -3.557 1 47.59 5 CYS B CA 1
ATOM 571 C C . CYS B 1 5 ? 9.016 15.977 -3.322 1 47.59 5 CYS B C 1
ATOM 573 O O . CYS B 1 5 ? 9.125 17 -3.994 1 47.59 5 CYS B O 1
ATOM 575 N N . GLY B 1 6 ? 9.555 16.234 -2.094 1 42.56 6 GLY B N 1
ATOM 576 C CA . GLY B 1 6 ? 10.648 17.109 -1.726 1 42.56 6 GLY B CA 1
ATOM 577 C C . GLY B 1 6 ? 11.438 17.625 -2.92 1 42.56 6 GLY B C 1
ATOM 578 O O . GLY B 1 6 ? 11.383 17.031 -4 1 42.56 6 GLY B O 1
ATOM 579 N N . LYS B 1 7 ? 11.906 19.141 -3.152 1 44.12 7 LYS B N 1
ATOM 580 C CA . LYS B 1 7 ? 12.859 19.734 -4.082 1 44.12 7 LYS B CA 1
ATOM 581 C C . LYS B 1 7 ? 13.773 18.672 -4.691 1 44.12 7 LYS B C 1
ATOM 583 O O . LYS B 1 7 ? 13.688 18.391 -5.887 1 44.12 7 LYS B O 1
ATOM 588 N N . GLY B 1 8 ? 15.195 18.766 -4.492 1 44.47 8 GLY B N 1
ATOM 589 C CA . GLY B 1 8 ? 16.297 18.031 -5.09 1 44.47 8 GLY B CA 1
ATOM 590 C C . GLY B 1 8 ? 16.078 16.531 -5.102 1 44.47 8 GLY B C 1
ATOM 591 O O . GLY B 1 8 ? 17 15.758 -5.41 1 44.47 8 GLY B O 1
ATOM 592 N N . GLY B 1 9 ? 15.258 15.938 -4.289 1 46.56 9 GLY B N 1
ATOM 593 C CA . GLY B 1 9 ? 15.305 14.531 -3.943 1 46.56 9 GLY B CA 1
ATOM 594 C C . GLY B 1 9 ? 14.586 13.648 -4.945 1 46.56 9 GLY B C 1
ATOM 595 O O . GLY B 1 9 ? 13.469 13.953 -5.363 1 46.56 9 GLY B O 1
ATOM 596 N N . ARG B 1 10 ? 15.172 13.18 -5.902 1 50.44 10 ARG B N 1
ATOM 597 C CA . ARG B 1 10 ? 14.758 12.117 -6.809 1 50.44 10 ARG B CA 1
ATOM 598 C C . ARG B 1 10 ? 13.719 11.211 -6.156 1 50.44 10 ARG B C 1
ATOM 600 O O . ARG B 1 10 ? 13.977 10.609 -5.109 1 50.44 10 ARG B O 1
ATOM 607 N N . MET B 1 11 ? 12.445 11.734 -6.203 1 62.28 11 MET B N 1
ATOM 608 C CA . MET B 1 11 ? 11.438 10.797 -5.715 1 62.28 11 MET B CA 1
ATOM 609 C C . MET B 1 11 ? 11.656 9.406 -6.316 1 62.28 11 MET B C 1
ATOM 611 O O . MET B 1 11 ? 11.398 9.195 -7.5 1 62.28 11 MET B O 1
ATOM 615 N N . ASP B 1 12 ? 12.648 8.75 -5.832 1 74.44 12 ASP B N 1
ATOM 616 C CA . ASP B 1 12 ? 12.938 7.395 -6.293 1 74.44 12 ASP B CA 1
ATOM 617 C C . ASP B 1 12 ? 11.805 6.438 -5.93 1 74.44 12 ASP B C 1
ATOM 619 O O . ASP B 1 12 ? 11.117 6.633 -4.926 1 74.44 12 ASP B O 1
ATOM 623 N N . ASN B 1 13 ? 11.328 5.789 -6.895 1 87.94 13 ASN B N 1
ATOM 624 C CA . ASN B 1 13 ? 10.414 4.668 -6.691 1 87.94 13 ASN B CA 1
ATOM 625 C C . ASN B 1 13 ? 10.922 3.723 -5.605 1 87.94 13 ASN B C 1
ATOM 627 O O . ASN B 1 13 ? 12.133 3.541 -5.449 1 87.94 13 ASN B O 1
ATOM 631 N N . ARG B 1 14 ? 10.008 3.381 -4.848 1 91.69 14 ARG B N 1
ATOM 632 C CA . ARG B 1 14 ? 10.375 2.432 -3.801 1 91.69 14 ARG B CA 1
ATOM 633 C C . ARG B 1 14 ? 10.055 1.001 -4.227 1 91.69 14 ARG B C 1
ATOM 635 O O . ARG B 1 14 ? 9.023 0.747 -4.852 1 91.69 14 ARG B O 1
ATOM 642 N N . LYS B 1 15 ? 11.07 0.127 -3.92 1 93.81 15 LYS B N 1
ATOM 643 C CA . LYS B 1 15 ? 10.859 -1.294 -4.18 1 93.81 15 LYS B CA 1
ATOM 644 C C . LYS B 1 15 ? 10.578 -2.055 -2.889 1 93.81 15 LYS B C 1
ATOM 646 O O . LYS B 1 15 ? 11.25 -1.842 -1.877 1 93.81 15 LYS B O 1
ATOM 651 N N . LEU B 1 16 ? 9.5 -2.812 -3.006 1 95.06 16 LEU B N 1
ATOM 652 C CA . LEU B 1 16 ? 9.094 -3.602 -1.849 1 95.06 16 LEU B CA 1
ATOM 653 C C . LEU B 1 16 ? 8.812 -5.047 -2.25 1 95.06 16 LEU B C 1
ATOM 655 O O . LEU B 1 16 ? 8.672 -5.352 -3.436 1 95.06 16 LEU B O 1
ATOM 659 N N . THR B 1 17 ? 8.93 -5.934 -1.227 1 96.44 17 THR B N 1
ATOM 660 C CA . THR B 1 17 ? 8.578 -7.336 -1.422 1 96.44 17 THR B CA 1
ATOM 661 C C . THR B 1 17 ? 7.262 -7.664 -0.725 1 96.44 17 THR B C 1
ATOM 663 O O . THR B 1 17 ? 7.066 -7.316 0.443 1 96.44 17 THR B O 1
ATOM 666 N N . VAL B 1 18 ? 6.434 -8.25 -1.471 1 96.56 18 VAL B N 1
ATOM 667 C CA . VAL B 1 18 ? 5.164 -8.688 -0.896 1 96.56 18 VAL B CA 1
ATOM 668 C C . VAL B 1 18 ? 5.418 -9.766 0.154 1 96.56 18 VAL B C 1
ATOM 670 O O . VAL B 1 18 ? 6.203 -10.688 -0.072 1 96.56 18 VAL B O 1
ATOM 673 N N . CYS B 1 19 ? 4.734 -9.602 1.315 1 96.75 19 CYS B N 1
ATOM 674 C CA . CYS B 1 19 ? 4.961 -10.523 2.422 1 96.75 19 CYS B CA 1
ATOM 675 C C . CYS B 1 19 ? 3.646 -11.125 2.91 1 96.75 19 CYS B C 1
ATOM 677 O O . CYS B 1 19 ? 2.58 -10.805 2.381 1 96.75 19 CYS B O 1
ATOM 679 N N . TYR B 1 20 ? 3.863 -12.031 3.902 1 94.5 20 TYR B N 1
ATOM 680 C CA . TYR B 1 20 ? 2.697 -12.609 4.559 1 94.5 20 TYR B CA 1
ATOM 681 C C . TYR B 1 20 ? 2.139 -11.656 5.613 1 94.5 20 TYR B C 1
ATOM 683 O O . TYR B 1 20 ? 2.896 -11.023 6.348 1 94.5 20 TYR B O 1
ATOM 691 N N . GLY B 1 21 ? 0.837 -11.43 5.543 1 92 21 GLY B N 1
ATOM 692 C CA . GLY B 1 21 ? 0.203 -10.672 6.613 1 92 21 GLY B CA 1
ATOM 693 C C . GLY B 1 21 ? 0.228 -11.391 7.949 1 92 21 GLY B C 1
ATOM 694 O O . GLY B 1 21 ? 0.513 -12.594 8.008 1 92 21 GLY B O 1
ATOM 695 N N . HIS B 1 22 ? 0.207 -10.484 8.977 1 82.81 22 HIS B N 1
ATOM 696 C CA . HIS B 1 22 ? 0.141 -10.984 10.344 1 82.81 22 HIS B CA 1
ATOM 697 C C . HIS B 1 22 ? -1.282 -10.922 10.891 1 82.81 22 HIS B C 1
ATOM 699 O O . HIS B 1 22 ? -2.041 -10.016 10.539 1 82.81 22 HIS B O 1
ATOM 705 N N . GLY B 1 23 ? -1.758 -11.992 11.477 1 78.81 23 GLY B N 1
ATOM 706 C CA . GLY B 1 23 ? -3.074 -11.992 12.094 1 78.81 23 GLY B CA 1
ATOM 707 C C . GLY B 1 23 ? -3.586 -13.383 12.414 1 78.81 23 GLY B C 1
ATOM 708 O O . GLY B 1 23 ? -2.818 -14.344 12.414 1 78.81 23 GLY B O 1
ATOM 709 N N . ASN B 1 24 ? -4.887 -13.266 12.773 1 80 24 ASN B N 1
ATOM 710 C CA . ASN B 1 24 ? -5.57 -14.492 13.148 1 80 24 ASN B CA 1
ATOM 711 C C . ASN B 1 24 ? -6.207 -15.18 11.945 1 80 24 ASN B C 1
ATOM 713 O O . ASN B 1 24 ? -7.375 -15.562 11.992 1 80 24 ASN B O 1
ATOM 717 N N . TYR B 1 25 ? -5.438 -15.094 10.891 1 75.56 25 TYR B N 1
ATOM 718 C CA . TYR B 1 25 ? -6.016 -15.719 9.711 1 75.56 25 TYR B CA 1
ATOM 719 C C . TYR B 1 25 ? -5.613 -17.188 9.617 1 75.56 25 TYR B C 1
ATOM 721 O O . TYR B 1 25 ? -4.555 -17.578 10.117 1 75.56 25 TYR B O 1
ATOM 729 N N . LYS B 1 26 ? -6.602 -18.125 9.281 1 82.56 26 LYS B N 1
ATOM 730 C CA . LYS B 1 26 ? -6.246 -19.516 9.008 1 82.56 26 LYS B CA 1
ATOM 731 C C . LYS B 1 26 ? -5.062 -19.594 8.047 1 82.56 26 LYS B C 1
ATOM 733 O O . LYS B 1 26 ? -4.129 -20.375 8.273 1 82.56 26 LYS B O 1
ATOM 738 N N . GLN B 1 27 ? -5.121 -18.891 7.008 1 86.38 27 GLN B N 1
ATOM 739 C CA . GLN B 1 27 ? -4.023 -18.719 6.059 1 86.38 27 GLN B CA 1
ATOM 740 C C . GLN B 1 27 ? -3.566 -17.266 6.02 1 86.38 27 GLN B C 1
ATOM 742 O O . GLN B 1 27 ? -4.391 -16.344 5.926 1 86.38 27 GLN B O 1
ATOM 747 N N . ALA B 1 28 ? -2.297 -17.156 6.332 1 88.12 28 ALA B N 1
ATOM 748 C CA . ALA B 1 28 ? -1.756 -15.797 6.328 1 88.12 28 ALA B CA 1
ATOM 749 C C . ALA B 1 28 ? -2.033 -15.102 5 1 88.12 28 ALA B C 1
ATOM 751 O O . ALA B 1 28 ? -1.642 -15.594 3.938 1 88.12 28 ALA B O 1
ATOM 752 N N . PRO B 1 29 ? -2.779 -14.062 5.02 1 90.56 29 PRO B N 1
ATOM 753 C CA . PRO B 1 29 ? -3.098 -13.367 3.771 1 90.56 29 PRO B CA 1
ATOM 754 C C . PRO B 1 29 ? -1.898 -12.617 3.193 1 90.56 29 PRO B C 1
ATOM 756 O O . PRO B 1 29 ? -0.893 -12.43 3.883 1 90.56 29 PRO B O 1
ATOM 759 N N . THR B 1 30 ? -1.959 -12.352 1.858 1 94.62 30 THR B N 1
ATOM 760 C CA . THR B 1 30 ? -0.968 -11.508 1.205 1 94.62 30 THR B CA 1
ATOM 761 C C . THR B 1 30 ? -1.009 -10.086 1.771 1 94.62 30 THR B C 1
ATOM 763 O O . THR B 1 30 ? -2.088 -9.531 1.997 1 94.62 30 THR B O 1
ATOM 766 N N . GLN B 1 31 ? 0.208 -9.57 2.061 1 95.44 31 GLN B N 1
ATOM 767 C CA . GLN B 1 31 ? 0.278 -8.258 2.691 1 95.44 31 GLN B CA 1
ATOM 768 C C . GLN B 1 31 ? 1.326 -7.379 2.016 1 95.44 31 GLN B C 1
ATOM 770 O O . GLN B 1 31 ? 2.428 -7.84 1.711 1 95.44 31 GLN B O 1
ATOM 775 N N . ILE B 1 32 ? 0.992 -6.105 1.747 1 96.5 32 ILE B N 1
ATOM 776 C CA . ILE B 1 32 ? 1.927 -5.09 1.273 1 96.5 32 ILE B CA 1
ATOM 777 C C . ILE B 1 32 ? 2.031 -3.967 2.301 1 96.5 32 ILE B C 1
ATOM 779 O O . ILE B 1 32 ? 1.029 -3.338 2.646 1 96.5 32 ILE B O 1
ATOM 783 N N . VAL B 1 33 ? 3.203 -3.711 2.787 1 95.19 33 VAL B N 1
ATOM 784 C CA . VAL B 1 33 ? 3.41 -2.701 3.82 1 95.19 33 VAL B CA 1
ATOM 785 C C . VAL B 1 33 ? 4.223 -1.54 3.254 1 95.19 33 VAL B C 1
ATOM 787 O O . VAL B 1 33 ? 5.406 -1.697 2.939 1 95.19 33 VAL B O 1
ATOM 790 N N . LEU B 1 34 ? 3.527 -0.423 3.135 1 95.06 34 LEU B N 1
ATOM 791 C CA . LEU B 1 34 ? 4.211 0.813 2.764 1 95.06 34 LEU B CA 1
ATOM 792 C C . LEU B 1 34 ? 4.562 1.631 4 1 95.06 34 LEU B C 1
ATOM 794 O O . LEU B 1 34 ? 3.678 2.049 4.75 1 95.06 34 LEU B O 1
ATOM 798 N N . GLN B 1 35 ? 5.859 1.716 4.227 1 93.12 35 GLN B N 1
ATOM 799 C CA . GLN B 1 35 ? 6.328 2.432 5.406 1 93.12 35 GLN B CA 1
ATOM 800 C C . GLN B 1 35 ? 7.461 3.391 5.059 1 93.12 35 GLN B C 1
ATOM 802 O O . GLN B 1 35 ? 8.461 2.986 4.457 1 93.12 35 GLN B O 1
ATOM 807 N N . GLY B 1 36 ? 7.254 4.617 5.398 1 90.75 36 GLY B N 1
ATOM 808 C CA . GLY B 1 36 ? 8.289 5.617 5.176 1 90.75 36 GLY B CA 1
ATOM 809 C C . GLY B 1 36 ? 7.773 7.043 5.309 1 90.75 36 GLY B C 1
ATOM 810 O O . GLY B 1 36 ? 6.57 7.285 5.211 1 90.75 36 GLY B O 1
ATOM 811 N N . LYS B 1 37 ? 8.703 7.887 5.547 1 87.19 37 LYS B N 1
ATOM 812 C CA . LYS B 1 37 ? 8.359 9.305 5.648 1 87.19 37 LYS B CA 1
ATOM 813 C C . LYS B 1 37 ? 7.871 9.852 4.312 1 87.19 37 LYS B C 1
ATOM 815 O O . LYS B 1 37 ? 7.16 10.859 4.27 1 87.19 37 LYS B O 1
ATOM 820 N N . TRP B 1 38 ? 8.227 9.102 3.303 1 89.31 38 TRP B N 1
ATOM 821 C CA . TRP B 1 38 ? 7.863 9.516 1.953 1 89.31 38 TRP B CA 1
ATOM 822 C C . TRP B 1 38 ? 6.352 9.508 1.772 1 89.31 38 TRP B C 1
ATOM 824 O O . TRP B 1 38 ? 5.816 10.242 0.937 1 89.31 38 TRP B O 1
ATOM 834 N N . LEU B 1 39 ? 5.656 8.766 2.533 1 92.94 39 LEU B N 1
ATOM 835 C CA . LEU B 1 39 ? 4.199 8.734 2.473 1 92.94 39 LEU B CA 1
ATOM 836 C C . LEU B 1 39 ? 3.611 10.086 2.867 1 92.94 39 LEU B C 1
ATOM 838 O O . LEU B 1 39 ? 2.697 10.586 2.207 1 92.94 39 LEU B O 1
ATOM 842 N N . GLU B 1 40 ? 4.184 10.688 3.895 1 90 40 GLU B N 1
ATOM 843 C CA . GLU B 1 40 ? 3.744 12.008 4.328 1 90 40 GLU B CA 1
ATOM 844 C C . GLU B 1 40 ? 4.02 13.062 3.26 1 90 40 GLU B C 1
ATOM 846 O O . GLU B 1 40 ? 3.199 13.953 3.031 1 90 40 GLU B O 1
ATOM 851 N N . GLN B 1 41 ? 5.148 12.836 2.668 1 87 41 GLN B N 1
ATOM 852 C CA . GLN B 1 41 ? 5.52 13.766 1.605 1 87 41 GLN B CA 1
ATOM 853 C C . GLN B 1 41 ? 4.566 13.648 0.42 1 87 41 GLN B C 1
ATOM 855 O O . GLN B 1 41 ? 4.289 14.641 -0.259 1 87 41 GLN B O 1
ATOM 860 N N . ALA B 1 42 ? 4.09 12.438 0.188 1 88.5 42 ALA B N 1
ATOM 861 C CA . ALA B 1 42 ? 3.121 12.211 -0.881 1 88.5 42 ALA B CA 1
ATOM 862 C C . ALA B 1 42 ? 1.744 12.742 -0.497 1 88.5 42 ALA B C 1
ATOM 864 O O . ALA B 1 42 ? 0.856 12.859 -1.345 1 88.5 42 ALA B O 1
ATOM 865 N N . GLY B 1 43 ? 1.493 13.023 0.765 1 89.88 43 GLY B N 1
ATOM 866 C CA . GLY B 1 43 ? 0.234 13.586 1.226 1 89.88 43 GLY B CA 1
ATOM 867 C C . GLY B 1 43 ? -0.542 12.648 2.131 1 89.88 43 GLY B C 1
ATOM 868 O O . GLY B 1 43 ? -1.678 12.938 2.512 1 89.88 43 GLY B O 1
ATOM 869 N N . PHE B 1 44 ? 0.08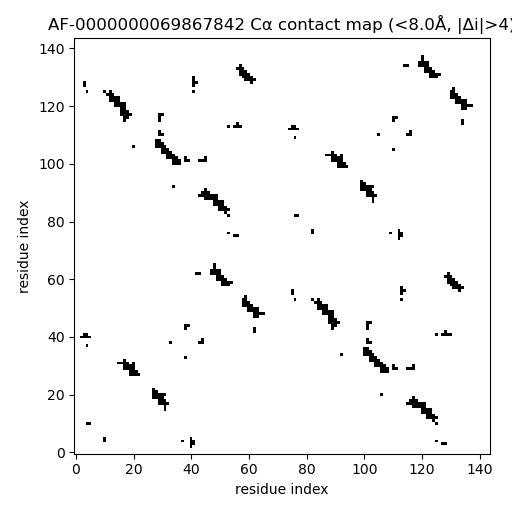5 11.586 2.404 1 94.12 44 PHE B N 1
ATOM 870 C CA . PHE B 1 44 ? -0.575 10.602 3.254 1 94.12 44 PHE B CA 1
ATOM 871 C C . PHE B 1 44 ? -0.14 10.766 4.707 1 94.12 44 PHE B C 1
ATOM 873 O O . PHE B 1 44 ? 1.018 10.508 5.047 1 94.12 44 PHE B O 1
ATOM 880 N N . SER B 1 45 ? -1.04 11.109 5.488 1 93.06 45 SER B N 1
ATOM 881 C CA . SER B 1 45 ? -0.775 11.281 6.91 1 93.06 45 SER B CA 1
ATOM 882 C C . SER B 1 45 ? -1.556 10.266 7.742 1 93.06 45 SER B C 1
ATOM 884 O O . SER B 1 45 ? -2.619 9.797 7.324 1 93.06 45 SER B O 1
ATOM 886 N N . VAL B 1 46 ? -0.98 10.008 8.867 1 94.25 46 VAL B N 1
ATOM 887 C CA . VAL B 1 46 ? -1.627 9.078 9.789 1 94.25 46 VAL B CA 1
ATOM 888 C C . VAL B 1 46 ? -3.041 9.562 10.102 1 94.25 46 VAL B C 1
ATOM 890 O O . VAL B 1 46 ? -3.246 10.734 10.422 1 94.25 46 VAL B O 1
ATOM 893 N N . GLY B 1 47 ? -4.004 8.656 10.047 1 95.06 47 GLY B N 1
ATOM 894 C CA . GLY B 1 47 ? -5.391 9.008 10.305 1 95.06 47 GLY B CA 1
ATOM 895 C C . GLY B 1 47 ? -6.172 9.312 9.047 1 95.06 47 GLY B C 1
ATOM 896 O O . GLY B 1 47 ? -7.406 9.375 9.07 1 95.06 47 GLY B O 1
ATOM 897 N N . ASP B 1 48 ? -5.535 9.492 7.93 1 94.31 48 ASP B N 1
ATOM 898 C CA . ASP B 1 48 ? -6.188 9.797 6.656 1 94.31 48 ASP B CA 1
ATOM 899 C C . ASP B 1 48 ? -6.844 8.555 6.066 1 94.31 48 ASP B C 1
ATOM 901 O O . ASP B 1 48 ? -6.289 7.453 6.145 1 94.31 48 ASP B O 1
ATOM 905 N N . LYS B 1 49 ? -7.992 8.828 5.508 1 96.06 49 LYS B N 1
ATOM 906 C CA . LYS B 1 49 ? -8.664 7.754 4.785 1 96.06 49 LYS B CA 1
ATOM 907 C C . LYS B 1 49 ? -8.219 7.707 3.326 1 96.06 49 LYS B C 1
ATOM 909 O O . LYS B 1 49 ? -8.188 8.734 2.646 1 96.06 49 LYS B O 1
ATOM 914 N N . ILE B 1 50 ? -7.867 6.477 2.973 1 96.12 50 ILE B N 1
ATOM 915 C CA . ILE B 1 50 ? -7.402 6.32 1.599 1 96.12 50 ILE B CA 1
ATOM 916 C C . ILE B 1 50 ? -8.219 5.238 0.898 1 96.12 50 ILE B C 1
ATOM 918 O O . ILE B 1 50 ? -8.766 4.344 1.55 1 96.12 50 ILE B O 1
ATOM 922 N N . THR B 1 51 ? -8.32 5.398 -0.4 1 95.25 51 THR B N 1
ATOM 923 C CA . THR B 1 51 ? -9.008 4.434 -1.252 1 95.25 51 THR B CA 1
ATOM 924 C C . THR B 1 51 ? -8.016 3.699 -2.146 1 95.25 51 THR B C 1
ATOM 926 O O . THR B 1 51 ? -7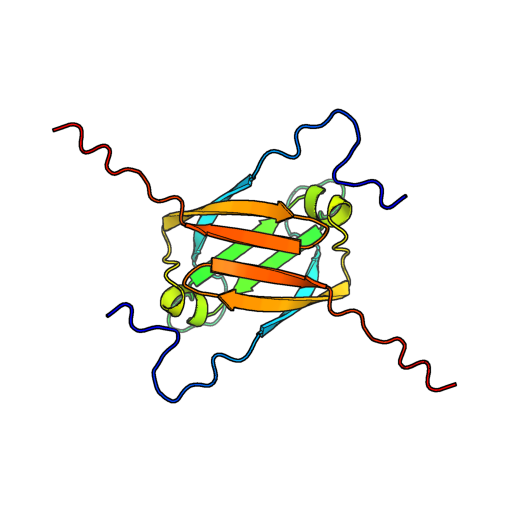.172 4.324 -2.797 1 95.25 51 THR B O 1
ATOM 929 N N . VAL B 1 52 ? -8.047 2.332 -2.078 1 95.25 52 VAL B N 1
ATOM 930 C CA . VAL B 1 52 ? -7.176 1.507 -2.904 1 95.25 52 VAL B CA 1
ATOM 931 C C . VAL B 1 52 ? -7.973 0.903 -4.059 1 95.25 52 VAL B C 1
ATOM 933 O O . VAL B 1 52 ? -8.969 0.21 -3.834 1 95.25 52 VAL B O 1
ATOM 936 N N . LYS B 1 53 ? -7.535 1.246 -5.305 1 92.38 53 LYS B N 1
ATOM 937 C CA . LYS B 1 53 ? -8.18 0.738 -6.512 1 92.38 53 LYS B CA 1
ATOM 938 C C . LYS B 1 53 ? -7.266 -0.228 -7.258 1 92.38 53 LYS B C 1
ATOM 940 O O . LYS B 1 53 ? -6.062 0.011 -7.375 1 92.38 53 LYS B O 1
ATOM 945 N N . CYS B 1 54 ? -7.836 -1.308 -7.625 1 89.88 54 CYS B N 1
ATOM 946 C CA . CYS B 1 54 ? -7.109 -2.256 -8.461 1 89.88 54 CYS B CA 1
ATOM 947 C C . CYS B 1 54 ? -7.434 -2.043 -9.938 1 89.88 54 CYS B C 1
ATOM 949 O O . CYS B 1 54 ? -8.594 -2.146 -10.344 1 89.88 54 CYS B O 1
ATOM 951 N N . GLN B 1 55 ? -6.363 -1.593 -10.719 1 83.56 55 GLN B N 1
ATOM 952 C CA . GLN B 1 55 ? -6.539 -1.354 -12.148 1 83.56 55 GLN B CA 1
ATOM 953 C C . GLN B 1 55 ? -5.566 -2.191 -12.969 1 83.56 55 GLN B C 1
ATOM 955 O O . GLN B 1 55 ? -4.355 -1.971 -12.922 1 83.56 55 GLN B O 1
ATOM 960 N N . GLN B 1 56 ? -6.125 -3.057 -13.789 1 81.19 56 GLN B N 1
ATOM 961 C CA . GLN B 1 56 ? -5.324 -3.822 -14.734 1 81.19 56 GLN B CA 1
ATOM 962 C C . GLN B 1 56 ? -4.086 -4.41 -14.062 1 81.19 56 GLN B C 1
ATOM 964 O O . GLN B 1 56 ? -2.973 -4.277 -14.578 1 81.19 56 GLN B O 1
ATOM 969 N N . GLY B 1 57 ? -4.105 -4.848 -12.891 1 83.5 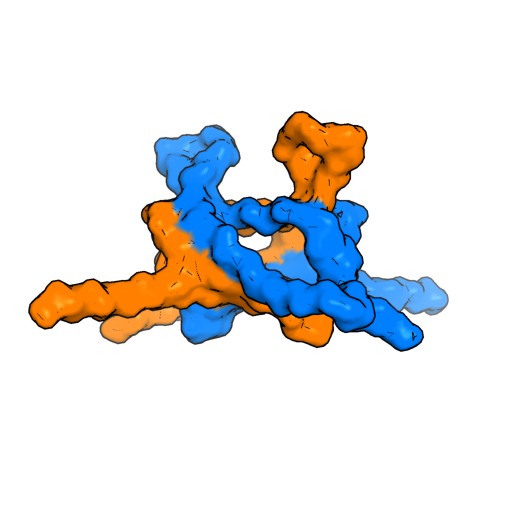57 GLY B N 1
ATOM 970 C CA . GLY B 1 57 ? -3 -5.508 -12.211 1 83.5 57 GLY B CA 1
ATOM 971 C C . GLY B 1 57 ? -2.111 -4.551 -11.445 1 83.5 57 GLY B C 1
ATOM 972 O O . GLY B 1 57 ? -0.981 -4.891 -11.094 1 83.5 57 GLY B O 1
ATOM 973 N N . GLN B 1 58 ? -2.531 -3.326 -11.391 1 91.88 58 GLN B N 1
ATOM 974 C CA . GLN B 1 58 ? -1.823 -2.307 -10.625 1 91.88 58 GLN B CA 1
ATOM 975 C C . GLN B 1 58 ? -2.705 -1.744 -9.516 1 91.88 58 GLN B C 1
ATOM 977 O O . GLN B 1 58 ? -3.93 -1.688 -9.656 1 91.88 58 GLN B O 1
ATOM 982 N N . LEU B 1 59 ? -2.076 -1.354 -8.398 1 95.19 59 LEU B N 1
ATOM 983 C CA . LEU B 1 59 ? -2.812 -0.744 -7.293 1 95.19 59 LEU B CA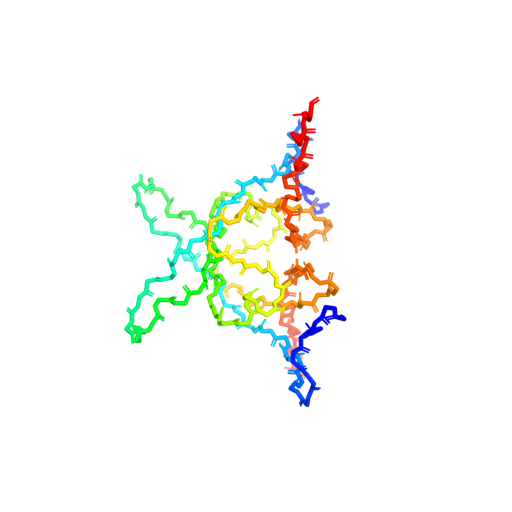 1
ATOM 984 C C . LEU B 1 59 ? -2.611 0.768 -7.277 1 95.19 59 LEU B C 1
ATOM 986 O O . LEU B 1 59 ? -1.479 1.249 -7.352 1 95.19 59 LEU B O 1
ATOM 990 N N . THR B 1 60 ? -3.75 1.446 -7.281 1 95 60 THR B N 1
ATOM 991 C CA . THR B 1 60 ? -3.723 2.898 -7.16 1 95 60 THR B CA 1
ATOM 992 C C . THR B 1 60 ? -4.266 3.336 -5.801 1 95 60 THR B C 1
ATOM 994 O O . THR B 1 60 ? -5.426 3.068 -5.477 1 95 60 THR B O 1
ATOM 997 N N . ILE B 1 61 ? -3.443 3.986 -5.02 1 95.81 61 ILE B N 1
ATOM 998 C CA . ILE B 1 61 ? -3.846 4.457 -3.697 1 95.81 61 ILE B CA 1
ATOM 999 C C . ILE B 1 61 ? -4.043 5.973 -3.729 1 95.81 61 ILE B C 1
ATOM 1001 O O . ILE B 1 61 ? -3.135 6.715 -4.105 1 95.81 61 ILE B O 1
ATOM 1005 N N . THR B 1 62 ? -5.32 6.41 -3.369 1 94.81 62 THR B N 1
ATOM 1006 C CA . THR B 1 62 ? -5.656 7.828 -3.348 1 94.81 62 THR B CA 1
ATOM 1007 C C . THR B 1 62 ? -6.27 8.219 -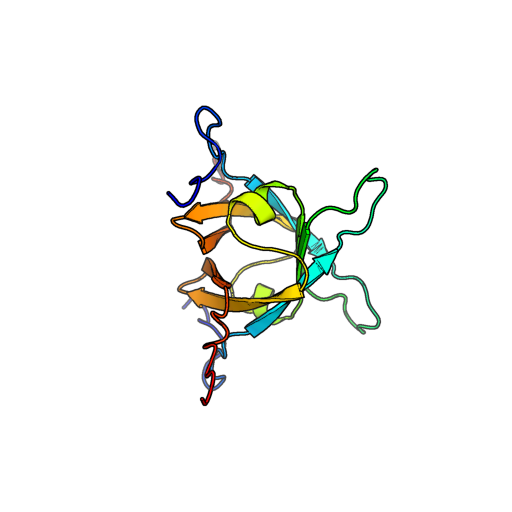2.006 1 94.81 62 THR B C 1
ATOM 1009 O O . THR B 1 62 ? -6.91 7.395 -1.347 1 94.81 62 THR B O 1
ATOM 1012 N N . LYS B 1 63 ? -5.953 9.445 -1.651 1 92.5 63 LYS B N 1
ATOM 1013 C CA . LYS B 1 63 ? -6.555 9.969 -0.428 1 92.5 63 LYS B CA 1
ATOM 1014 C C . LYS B 1 63 ? -8.047 10.234 -0.619 1 92.5 63 LYS B C 1
ATOM 1016 O O . LYS B 1 63 ? -8.453 10.797 -1.64 1 92.5 63 LYS B O 1
ATOM 1021 N N . ASN B 1 64 ? -8.789 9.648 0.379 1 88.75 64 ASN B N 1
ATOM 1022 C CA . ASN B 1 64 ? -10.227 9.93 0.338 1 88.75 64 ASN B CA 1
ATOM 1023 C C . ASN B 1 64 ? -10.531 11.359 0.76 1 88.75 64 ASN B C 1
ATOM 1025 O O . ASN B 1 64 ? -10.188 11.773 1.869 1 88.75 64 ASN B O 1
ATOM 1029 N N . GLU B 1 65 ? -10.422 12.266 -0.114 1 70.94 65 GLU B N 1
ATOM 1030 C CA . GLU B 1 65 ? -10.805 13.625 0.262 1 70.94 65 GLU B CA 1
ATOM 1031 C C . GLU B 1 65 ? -12.125 13.633 1.023 1 70.94 65 GLU B C 1
ATOM 1033 O O . GLU B 1 65 ? -13.078 12.953 0.636 1 70.94 65 GLU B O 1
ATOM 1038 N N . THR B 1 66 ? -11.969 13.219 2.338 1 60.44 66 THR B N 1
ATOM 1039 C CA . THR B 1 66 ? -13.227 13.469 3.039 1 60.44 66 THR B CA 1
ATOM 1040 C C . THR B 1 66 ? -13.898 14.719 2.498 1 60.44 66 THR B C 1
ATOM 1042 O O . THR B 1 66 ? -13.273 15.773 2.381 1 60.44 66 THR B O 1
ATOM 1045 N N . GLY B 1 67 ? -14.562 14.695 1.45 1 49.88 67 GLY B N 1
ATOM 1046 C CA . GLY B 1 67 ? -15.445 15.852 1.323 1 49.88 67 GLY B CA 1
ATOM 1047 C C . GLY B 1 67 ? -15.781 16.484 2.656 1 49.88 67 GLY B C 1
ATOM 1048 O O . GLY B 1 67 ? -16.203 15.805 3.59 1 49.88 67 GLY B O 1
ATOM 1049 N N . ASN B 1 68 ? -14.922 17.297 3.289 1 44.69 68 ASN B N 1
ATOM 1050 C CA . ASN B 1 68 ? -15.719 18.188 4.125 1 44.69 68 ASN B CA 1
ATOM 1051 C C . ASN B 1 68 ? -17.125 18.375 3.559 1 44.69 68 ASN B C 1
ATOM 1053 O O . ASN B 1 68 ? -17.312 19.109 2.59 1 44.69 68 ASN B O 1
ATOM 1057 N N . ASP B 1 69 ? -17.891 17.422 3.209 1 42.78 69 ASP B N 1
ATOM 1058 C CA . ASP B 1 69 ? -19.281 17.859 3.34 1 42.78 69 ASP B CA 1
ATOM 1059 C C . ASP B 1 69 ? -19.469 18.719 4.582 1 42.78 69 ASP B C 1
ATOM 1061 O O . ASP B 1 69 ? -19.578 18.203 5.695 1 42.78 69 ASP B O 1
ATOM 1065 N N . SER B 1 70 ? -18.578 19.516 4.945 1 40.06 70 SER B N 1
ATOM 1066 C CA . SER B 1 70 ? -19.109 20.625 5.727 1 40.06 70 SER B CA 1
ATOM 1067 C C . SER B 1 70 ? -20.562 20.922 5.355 1 40.06 70 SER B C 1
ATOM 1069 O O . SER B 1 70 ? -20.844 21.469 4.281 1 40.06 70 SER B O 1
ATOM 1071 N N . GLU B 1 71 ? -21.375 19.969 5.371 1 38.75 71 GLU B N 1
ATOM 1072 C CA . GLU B 1 71 ? -22.719 20.516 5.582 1 38.75 71 GLU B CA 1
ATOM 1073 C C . GLU B 1 71 ? -22.688 21.719 6.516 1 38.75 71 GLU B C 1
ATOM 1075 O O . GLU B 1 71 ? -22.344 21.594 7.695 1 38.75 71 GLU B O 1
ATOM 1080 N N . LYS B 1 72 ? -22.141 22.766 6.113 1 30.34 72 LYS B N 1
ATOM 1081 C CA . LYS B 1 72 ? -22.75 24 6.621 1 30.34 72 LYS B CA 1
ATOM 1082 C C . LYS B 1 72 ? -24.266 23.938 6.504 1 30.34 72 LYS B C 1
ATOM 1084 O O . LYS B 1 72 ? -24.812 23.578 5.453 1 30.34 72 LYS B O 1
#